Protein AF-A0A3D8QDV7-F1 (afdb_monomer)

Nearest PDB structures (foldseek):
  8xqr-assembly1_R  TM=5.739E-01  e=5.022E+00  Clostridium perfringens

Organism: NCBI:txid1849047

Mean predicted aligned error: 10.0 Å

Solvent-accessible surface area (backbone atoms only — not comparable to full-atom values): 6060 Å² total; per-residue (Å²): 116,74,72,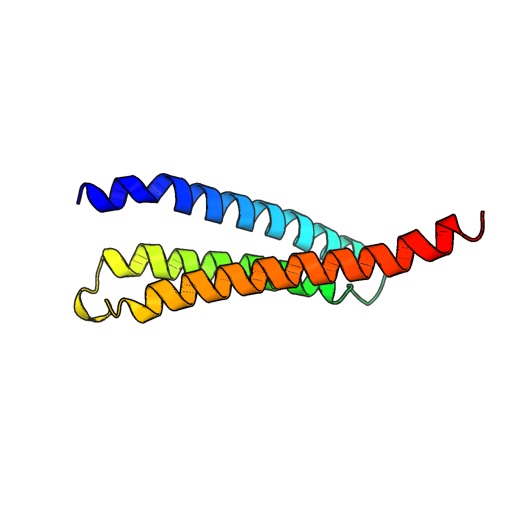64,61,74,53,42,62,61,54,52,50,54,49,51,54,29,51,51,48,29,54,52,34,50,48,52,44,52,53,31,59,74,80,34,98,64,64,60,69,41,50,57,44,40,33,50,45,22,52,49,47,53,53,44,48,52,50,64,61,50,45,85,72,77,38,86,84,71,65,49,70,62,58,61,50,46,46,53,51,50,48,53,51,43,53,54,52,30,54,50,41,41,52,52,53,49,48,66,62,52,57,62,60,68,75,76,110

Sequence (109 aa):
MALALGFAPIRIVQGLFAVIVLGLTAYDVSSWSYYSTWSPSSINYLLFVSIWTLLALAYLVITPGRYEVAAHKYGILAAEALTALFWFAGWIAVAALLGVYIFPSLVLS

Foldseek 3Di:
DVVVVVCVVVLVVLLVVLVVLLVVLVVQVVVCVVVHVDDDPLSVLSNVLSVLSVVLSVCVVVPVPPPPPPPPVVVNVVSVVVSVVSVVVSVVSVVVVCCVVPVVVVVVD

InterPro domains:
  IPR008253 Marvel domain [PF01284] (9-100)

pLDDT: mean 74.89, std 13.82, range [39.75, 92.31]

Secondary structure (DSSP, 8-state):
-HHHHHTHHHHHHHHHHHHHHHHHHHHHHHHHHHH-S---HHHHHHHHHHHHHHHHHHHHHHHHHH-GGG--HHHHHHHHHHHHHHHHHHHHHHHHHHHHHHHHHHH--

Radius of gyration: 17.92 Å; Cα contacts (8 Å, |Δi|>4): 53; chains: 1; bounding box: 42×24×62 Å

Structure (mmCIF, N/CA/C/O backbone):
data_AF-A0A3D8QDV7-F1
#
_entry.id   AF-A0A3D8QDV7-F1
#
loop_
_atom_site.group_PDB
_atom_site.id
_atom_site.type_symbol
_atom_site.label_atom_id
_atom_site.label_alt_id
_atom_site.label_comp_id
_atom_site.label_asym_id
_atom_site.label_entity_id
_atom_site.label_seq_id
_atom_site.pdbx_PDB_ins_code
_atom_site.Cartn_x
_atom_site.Cartn_y
_atom_site.Cartn_z
_atom_site.occupancy
_atom_site.B_iso_or_equiv
_atom_site.auth_seq_id
_atom_site.auth_comp_id
_atom_site.auth_asym_id
_atom_site.auth_atom_id
_atom_site.pdbx_PDB_model_num
ATOM 1 N N . MET A 1 1 ? -20.800 -1.276 18.459 1.00 50.84 1 MET A N 1
ATOM 2 C CA . MET A 1 1 ? -20.717 -2.500 17.625 1.00 50.84 1 MET A CA 1
ATOM 3 C C . MET A 1 1 ? -21.261 -2.295 16.204 1.00 50.84 1 MET A C 1
ATOM 5 O O . MET A 1 1 ? -20.521 -2.545 15.267 1.00 50.84 1 MET A O 1
ATOM 9 N N . ALA A 1 2 ? -22.489 -1.788 16.011 1.00 39.75 2 ALA A N 1
ATOM 10 C CA . ALA A 1 2 ? -23.112 -1.638 14.679 1.00 39.75 2 ALA A CA 1
ATOM 11 C C . ALA A 1 2 ? -22.366 -0.702 13.697 1.00 39.75 2 ALA A C 1
ATOM 13 O O . ALA A 1 2 ? -22.336 -0.965 12.500 1.00 39.75 2 ALA A O 1
ATOM 14 N N . LEU A 1 3 ? -21.692 0.341 14.197 1.00 49.34 3 LEU A N 1
ATOM 15 C CA . LEU A 1 3 ? -20.909 1.258 13.358 1.00 49.34 3 LEU A CA 1
ATOM 16 C C . LEU A 1 3 ? -19.643 0.600 12.765 1.00 49.34 3 LEU A C 1
ATOM 18 O O . LEU A 1 3 ? -19.198 0.988 11.694 1.00 49.34 3 LEU A O 1
ATOM 22 N N . ALA A 1 4 ? -19.084 -0.427 13.419 1.00 50.75 4 ALA A N 1
ATOM 23 C CA . ALA A 1 4 ? -17.892 -1.132 12.934 1.00 50.75 4 ALA A CA 1
ATOM 24 C C . ALA A 1 4 ? -18.182 -1.999 11.693 1.00 50.75 4 ALA A C 1
ATOM 26 O O . ALA A 1 4 ? -17.291 -2.229 10.880 1.00 50.75 4 ALA A O 1
ATOM 27 N N . LEU A 1 5 ? -19.438 -2.432 11.520 1.00 50.44 5 LEU A N 1
ATOM 28 C CA . LEU A 1 5 ? -19.885 -3.205 10.359 1.00 50.44 5 LEU A CA 1
ATOM 29 C C . LEU A 1 5 ? -20.191 -2.320 9.141 1.00 50.44 5 LEU A C 1
ATOM 31 O O . LEU A 1 5 ? -20.048 -2.784 8.016 1.00 50.44 5 LEU A O 1
ATOM 35 N N . GLY A 1 6 ? -20.531 -1.040 9.340 1.00 56.41 6 GLY A N 1
ATOM 36 C CA . GLY A 1 6 ? -20.783 -0.095 8.242 1.00 56.41 6 GLY A CA 1
ATOM 37 C C . GLY A 1 6 ? -19.544 0.216 7.389 1.00 56.41 6 GLY A C 1
ATOM 38 O O . GLY A 1 6 ? -19.669 0.460 6.194 1.00 56.41 6 GLY A O 1
ATOM 39 N N . PHE A 1 7 ? -18.343 0.140 7.977 1.00 60.31 7 PHE A N 1
ATOM 40 C CA . PHE A 1 7 ? -17.060 0.385 7.292 1.00 60.31 7 PHE A CA 1
ATOM 41 C C . PHE A 1 7 ? -16.270 -0.897 6.982 1.00 60.31 7 PHE A C 1
ATOM 43 O O . PHE A 1 7 ? -15.169 -0.836 6.437 1.00 60.31 7 PHE A O 1
ATOM 50 N N . ALA A 1 8 ? -16.801 -2.073 7.324 1.00 67.56 8 ALA A N 1
ATOM 51 C CA . ALA A 1 8 ? -16.171 -3.345 6.982 1.00 67.56 8 ALA A CA 1
ATOM 52 C C . ALA A 1 8 ? -16.071 -3.584 5.457 1.00 67.56 8 ALA A C 1
ATOM 54 O O . ALA A 1 8 ? -15.006 -4.016 5.013 1.00 67.56 8 ALA A O 1
ATOM 55 N N . PRO A 1 9 ? -17.090 -3.254 4.629 1.00 73.69 9 PRO A N 1
ATOM 56 C CA . PRO A 1 9 ? -17.028 -3.512 3.190 1.00 73.69 9 PRO A CA 1
ATOM 57 C C . PRO A 1 9 ? -15.892 -2.747 2.513 1.00 73.69 9 PRO A C 1
ATOM 59 O O . PRO A 1 9 ? -15.136 -3.322 1.736 1.00 73.69 9 PRO A O 1
ATOM 62 N N . ILE A 1 10 ? -15.722 -1.465 2.852 1.00 81.44 10 ILE A N 1
ATOM 63 C CA . ILE A 1 10 ? -14.694 -0.623 2.232 1.00 81.44 10 ILE A CA 1
ATOM 64 C C . ILE A 1 10 ? -13.278 -1.104 2.572 1.00 81.44 10 ILE A C 1
ATOM 66 O O . ILE A 1 10 ? -12.411 -1.112 1.705 1.00 81.44 10 ILE A O 1
ATOM 70 N N . ARG A 1 11 ? -13.055 -1.607 3.793 1.00 78.94 11 ARG A N 1
ATOM 71 C CA . ARG A 1 11 ? -11.760 -2.170 4.205 1.00 78.94 11 ARG A CA 1
ATOM 72 C C . ARG A 1 11 ? -11.450 -3.497 3.521 1.00 78.94 11 ARG A C 1
ATOM 74 O O . ARG A 1 11 ? -10.302 -3.738 3.160 1.00 78.94 11 ARG A O 1
ATOM 81 N N . ILE A 1 12 ? -12.471 -4.331 3.306 1.00 81.44 12 ILE A N 1
ATOM 82 C CA . ILE A 1 12 ? -12.343 -5.567 2.520 1.00 81.44 12 ILE A CA 1
ATOM 83 C C . ILE A 1 12 ? -11.958 -5.226 1.080 1.00 81.44 12 ILE A C 1
ATOM 85 O O . ILE A 1 12 ? -11.024 -5.815 0.546 1.00 81.44 12 ILE A O 1
ATOM 89 N N . VAL A 1 13 ? -12.632 -4.247 0.472 1.00 86.12 13 VAL A N 1
ATOM 90 C CA . VAL A 1 13 ? -12.340 -3.793 -0.894 1.00 86.12 13 VAL A CA 1
ATOM 91 C C . VAL A 1 13 ? -10.923 -3.222 -0.995 1.00 86.12 13 VAL A C 1
ATOM 93 O O . VAL A 1 13 ? -10.181 -3.596 -1.899 1.00 86.12 13 VAL A O 1
ATOM 96 N N . GLN A 1 14 ? -10.510 -2.383 -0.044 1.00 85.31 14 GLN A N 1
ATOM 97 C CA . GLN A 1 14 ? -9.150 -1.843 0.021 1.00 85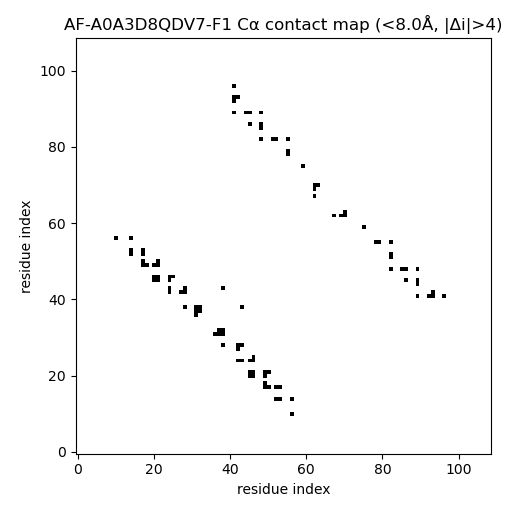.31 14 GLN A CA 1
ATOM 98 C C . GLN A 1 14 ? -8.094 -2.954 0.111 1.00 85.31 14 GLN A C 1
ATOM 100 O O . GLN A 1 14 ? -7.096 -2.910 -0.605 1.00 85.31 14 GLN A O 1
ATOM 105 N N . GLY A 1 15 ? -8.326 -3.970 0.946 1.00 84.25 15 GLY A N 1
ATOM 106 C CA . GLY A 1 15 ? -7.429 -5.121 1.063 1.00 84.25 15 GLY A CA 1
ATOM 107 C C . GLY A 1 15 ? -7.393 -5.970 -0.202 1.00 84.25 15 GLY A C 1
ATOM 108 O O . GLY A 1 15 ? -6.317 -6.349 -0.653 1.00 84.25 15 GLY A O 1
ATOM 109 N N . LEU A 1 16 ? -8.551 -6.218 -0.814 1.00 88.44 16 LEU A N 1
ATOM 110 C CA . LEU A 1 16 ? -8.658 -6.974 -2.058 1.00 88.44 16 LEU A CA 1
ATOM 111 C C . LEU A 1 16 ? -7.864 -6.307 -3.187 1.00 88.44 16 LEU A C 1
ATOM 113 O O . LEU A 1 16 ? -7.051 -6.965 -3.832 1.00 88.44 16 LEU A O 1
ATOM 117 N N . PHE A 1 17 ? -8.052 -5.001 -3.394 1.00 86.69 17 PHE A N 1
ATOM 118 C CA . PHE A 1 17 ? -7.304 -4.259 -4.410 1.00 86.69 17 PHE A CA 1
ATOM 119 C C . PHE A 1 17 ? -5.800 -4.231 -4.118 1.00 86.69 17 PHE A C 1
ATOM 121 O O . PHE A 1 17 ? -5.010 -4.424 -5.041 1.00 86.69 17 PHE A O 1
ATOM 128 N N . ALA A 1 18 ? -5.392 -4.071 -2.855 1.00 87.69 18 ALA A N 1
ATOM 129 C CA . ALA A 1 18 ? -3.981 -4.138 -2.475 1.00 87.69 18 ALA A CA 1
ATOM 130 C C . ALA A 1 18 ? -3.353 -5.505 -2.800 1.00 87.69 18 ALA A C 1
ATOM 132 O O . ALA A 1 18 ? -2.256 -5.556 -3.348 1.00 87.69 18 ALA A O 1
ATOM 133 N N . VAL A 1 19 ? -4.053 -6.613 -2.528 1.00 89.88 19 VAL A N 1
ATOM 134 C CA . VAL A 1 19 ? -3.574 -7.970 -2.852 1.00 89.88 19 VAL A CA 1
ATOM 135 C C . VAL A 1 19 ? -3.469 -8.186 -4.361 1.00 89.88 19 VAL A C 1
ATOM 137 O O . VAL A 1 19 ? -2.495 -8.779 -4.820 1.00 89.88 19 VAL A O 1
ATOM 140 N N . ILE A 1 20 ? -4.435 -7.688 -5.138 1.00 90.44 20 ILE A N 1
ATOM 141 C CA . ILE A 1 20 ? -4.392 -7.770 -6.604 1.00 90.44 20 ILE A CA 1
ATOM 142 C C . ILE A 1 20 ? -3.140 -7.062 -7.132 1.00 90.44 20 ILE A C 1
ATOM 144 O O . ILE A 1 20 ? -2.365 -7.663 -7.875 1.00 90.44 20 ILE A O 1
ATOM 148 N N . VAL A 1 21 ? -2.898 -5.816 -6.714 1.00 88.06 21 VAL A N 1
ATOM 149 C CA . VAL A 1 21 ? -1.720 -5.052 -7.155 1.00 88.06 21 VAL A CA 1
ATOM 150 C C . VAL A 1 21 ? -0.424 -5.688 -6.651 1.00 88.06 21 VAL A C 1
ATOM 152 O O . VAL A 1 21 ? 0.544 -5.747 -7.406 1.00 88.06 21 VAL A O 1
ATOM 155 N N . LEU A 1 22 ? -0.399 -6.237 -5.432 1.00 89.25 22 LEU A N 1
ATOM 156 C CA . LEU A 1 22 ? 0.746 -6.994 -4.921 1.00 89.25 22 LEU A CA 1
ATOM 157 C C . LEU A 1 22 ? 1.067 -8.191 -5.819 1.00 89.25 22 LEU A C 1
ATOM 159 O O . LEU A 1 22 ? 2.223 -8.385 -6.173 1.00 89.25 22 LEU A O 1
ATOM 163 N N . GLY A 1 23 ? 0.058 -8.974 -6.210 1.00 86.81 23 GLY A N 1
ATOM 164 C CA . GLY A 1 23 ? 0.236 -10.133 -7.085 1.00 86.81 23 GLY A CA 1
ATOM 165 C C . GLY A 1 23 ? 0.753 -9.752 -8.473 1.00 86.81 23 GLY A C 1
ATOM 166 O O . GLY A 1 23 ? 1.709 -10.356 -8.956 1.00 86.81 23 GLY A O 1
ATOM 167 N N . LEU A 1 24 ? 0.169 -8.717 -9.085 1.00 85.81 24 LEU A N 1
ATOM 168 C CA . LEU A 1 24 ? 0.610 -8.195 -10.384 1.00 85.81 24 LEU A CA 1
ATOM 169 C C . LEU A 1 24 ? 2.045 -7.657 -10.327 1.00 85.81 24 LEU A C 1
ATOM 171 O O . LEU A 1 24 ? 2.891 -8.070 -11.112 1.00 85.81 24 LEU A O 1
ATOM 175 N N . THR A 1 25 ? 2.347 -6.794 -9.358 1.00 83.50 25 THR A N 1
ATOM 176 C CA . THR A 1 25 ? 3.681 -6.186 -9.228 1.00 83.50 25 THR A CA 1
ATOM 177 C C . THR A 1 25 ? 4.747 -7.204 -8.833 1.00 83.50 25 THR A C 1
ATOM 179 O O . THR A 1 25 ? 5.870 -7.122 -9.322 1.00 83.50 25 THR A O 1
ATOM 182 N N . ALA A 1 26 ? 4.417 -8.203 -8.008 1.00 82.25 26 ALA A N 1
ATOM 183 C CA . ALA A 1 26 ? 5.322 -9.306 -7.694 1.00 82.25 26 ALA A CA 1
ATOM 184 C C . ALA A 1 26 ? 5.625 -10.158 -8.934 1.00 82.25 26 ALA A C 1
ATOM 186 O O . ALA A 1 26 ? 6.778 -10.539 -9.146 1.00 82.25 26 ALA A O 1
ATOM 187 N N . TYR A 1 27 ? 4.618 -10.418 -9.774 1.00 83.12 27 TYR A N 1
ATOM 188 C CA . TYR A 1 27 ? 4.826 -11.091 -11.051 1.00 83.12 27 TYR A CA 1
ATOM 189 C C . TYR A 1 27 ? 5.739 -10.268 -11.970 1.00 83.12 27 TYR A C 1
ATOM 191 O O . TYR A 1 27 ? 6.732 -10.806 -12.457 1.00 83.12 27 TYR A 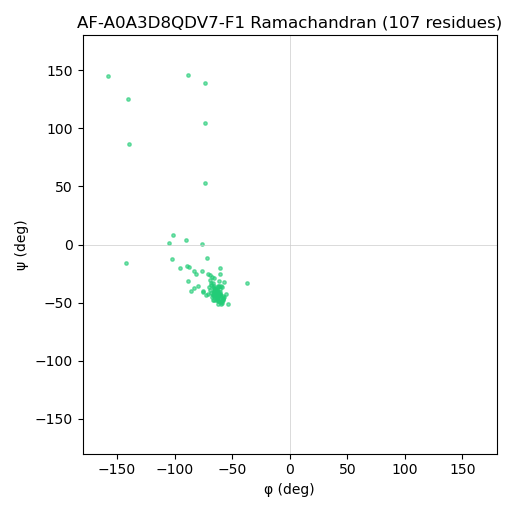O 1
ATOM 199 N N . ASP A 1 28 ? 5.485 -8.969 -12.132 1.00 76.50 28 ASP A N 1
ATOM 200 C CA . ASP A 1 28 ? 6.305 -8.088 -12.974 1.00 76.50 28 ASP A CA 1
ATOM 201 C C . ASP A 1 28 ? 7.764 -8.021 -12.498 1.00 76.50 28 ASP A C 1
ATOM 203 O O . ASP A 1 28 ? 8.690 -8.133 -13.305 1.00 76.50 28 ASP A O 1
ATOM 207 N N . VAL A 1 29 ? 7.988 -7.917 -11.183 1.00 75.06 29 VAL A N 1
ATOM 208 C CA . VAL A 1 29 ? 9.331 -7.956 -10.582 1.00 75.06 29 VAL A CA 1
ATOM 209 C C . VAL A 1 29 ? 10.007 -9.303 -10.834 1.00 75.06 29 VAL A C 1
ATOM 211 O O . VAL A 1 29 ? 11.183 -9.329 -11.197 1.00 75.06 29 VAL A O 1
ATOM 214 N N . SER A 1 30 ? 9.281 -10.416 -10.685 1.00 75.44 30 SER A N 1
ATOM 215 C CA . SER A 1 30 ? 9.821 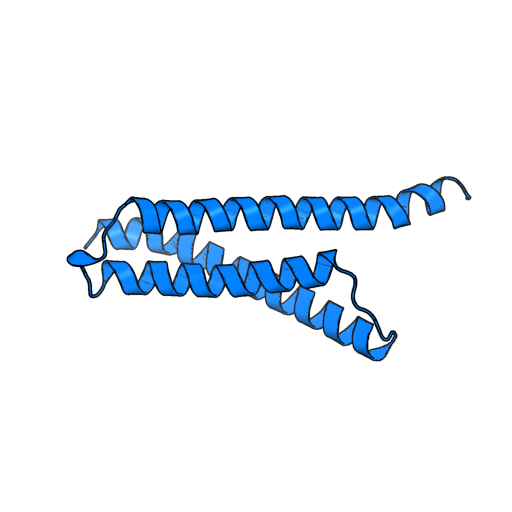-11.761 -10.927 1.00 75.44 30 SER A CA 1
ATOM 216 C C . SER A 1 30 ? 10.178 -11.993 -12.398 1.00 75.44 30 SER A C 1
ATOM 218 O O . SER A 1 30 ? 11.232 -12.549 -12.699 1.00 75.44 30 SER A O 1
ATOM 220 N N . SER A 1 31 ? 9.342 -11.496 -13.312 1.00 71.06 31 SER A N 1
ATOM 221 C CA . SER A 1 31 ? 9.554 -11.576 -14.754 1.00 71.06 31 SER A CA 1
ATOM 222 C C . SER A 1 31 ? 10.767 -10.747 -15.162 1.00 71.06 31 SER A C 1
ATOM 224 O O . SER A 1 31 ? 11.671 -11.252 -15.826 1.00 71.06 31 SER A O 1
ATOM 226 N N . TRP A 1 32 ? 10.871 -9.501 -14.689 1.00 65.94 32 TRP A N 1
ATOM 227 C CA . TRP A 1 32 ? 12.055 -8.691 -14.967 1.00 65.94 32 TRP A CA 1
ATOM 228 C C . TRP A 1 32 ? 13.312 -9.279 -14.354 1.00 65.94 32 TRP A C 1
ATOM 230 O O . TRP A 1 32 ? 14.303 -9.316 -15.061 1.00 65.94 32 TRP A O 1
ATOM 240 N N . SER A 1 33 ? 13.277 -9.825 -13.135 1.00 64.19 33 SER A N 1
ATOM 241 C CA . SER A 1 33 ? 14.441 -10.496 -12.537 1.00 64.19 33 SER A CA 1
ATOM 242 C C . SER A 1 33 ? 14.929 -11.708 -13.339 1.00 64.19 33 SER A C 1
ATOM 244 O O . SER A 1 33 ? 16.094 -12.082 -13.213 1.00 64.19 33 SER A O 1
ATOM 246 N N . TYR A 1 34 ? 14.056 -12.346 -14.122 1.00 60.03 34 TYR A N 1
ATOM 247 C CA . TYR A 1 34 ? 14.418 -13.478 -14.973 1.00 60.03 34 TYR A CA 1
ATOM 248 C C . TYR A 1 34 ? 15.089 -13.033 -16.283 1.00 60.03 34 TYR A C 1
ATOM 250 O O . TYR A 1 34 ? 16.009 -13.697 -16.756 1.00 60.03 34 TYR A O 1
ATOM 258 N N . TYR A 1 35 ? 14.668 -11.897 -16.852 1.00 58.88 35 TYR A N 1
ATOM 259 C CA . TYR A 1 35 ? 15.174 -11.386 -18.136 1.00 58.88 35 TYR A CA 1
ATOM 260 C C . TYR A 1 35 ? 16.195 -10.237 -18.009 1.00 58.88 35 TYR A C 1
ATOM 262 O O . TYR A 1 35 ? 16.837 -9.883 -18.997 1.00 58.88 35 TYR A O 1
ATOM 270 N N . SER A 1 36 ? 16.350 -9.634 -16.828 1.00 56.75 36 SER A N 1
ATOM 271 C CA . SER A 1 36 ? 17.158 -8.436 -16.582 1.00 56.75 36 SER A CA 1
ATOM 272 C C . SER A 1 36 ? 17.559 -8.317 -15.100 1.00 56.75 36 SER A C 1
ATOM 274 O O . SER A 1 36 ? 16.797 -8.643 -14.197 1.00 56.75 36 SER A O 1
ATOM 276 N N . THR A 1 37 ? 18.750 -7.802 -14.795 1.00 59.56 37 THR A N 1
ATOM 277 C CA . THR A 1 37 ? 19.241 -7.693 -13.400 1.00 59.56 37 THR A CA 1
ATOM 278 C C . THR A 1 37 ? 18.588 -6.547 -12.609 1.00 59.56 37 THR A C 1
ATOM 280 O O . THR A 1 37 ? 18.935 -6.312 -11.452 1.00 59.56 37 THR A O 1
ATOM 283 N N . TRP A 1 38 ? 17.674 -5.785 -13.219 1.00 58.72 38 TRP A N 1
ATOM 284 C CA . TRP A 1 38 ? 17.127 -4.570 -12.621 1.00 58.72 38 TRP A CA 1
ATOM 285 C C . TRP A 1 38 ? 15.631 -4.424 -12.889 1.00 58.72 38 TRP A C 1
ATOM 287 O O . TRP A 1 38 ? 15.222 -4.444 -14.043 1.00 58.72 38 TRP A O 1
ATOM 297 N N . SER A 1 39 ? 14.837 -4.265 -11.824 1.00 65.50 39 SER A N 1
ATOM 298 C CA . SER A 1 39 ? 13.398 -3.943 -11.840 1.00 65.50 39 SER A CA 1
ATOM 299 C C . SER A 1 39 ? 13.202 -2.415 -11.853 1.00 65.50 39 SER A C 1
ATOM 301 O O . SER A 1 39 ? 13.987 -1.710 -11.208 1.00 65.50 39 SER A O 1
ATOM 303 N N . PRO A 1 40 ? 12.172 -1.852 -12.514 1.00 73.94 40 PRO A N 1
ATOM 304 C CA . PRO A 1 40 ? 12.010 -0.408 -12.586 1.00 73.94 40 PRO A CA 1
ATOM 305 C C . PRO A 1 40 ? 11.538 0.102 -11.222 1.00 73.94 40 PRO A C 1
ATOM 307 O O . PRO A 1 40 ? 10.671 -0.492 -10.570 1.00 73.94 40 PRO A O 1
ATOM 310 N N . SER A 1 41 ? 12.087 1.234 -10.791 1.00 81.19 41 SER A N 1
ATOM 311 C CA . SER A 1 41 ? 11.801 1.817 -9.476 1.00 81.19 41 SER A CA 1
ATOM 312 C C . SER A 1 41 ? 10.307 2.084 -9.247 1.00 81.19 41 SER A C 1
ATOM 314 O O . SER A 1 41 ? 9.836 1.904 -8.126 1.00 81.19 41 SER A O 1
ATOM 316 N N . SER A 1 42 ? 9.541 2.415 -10.294 1.00 83.38 42 SER A N 1
ATOM 317 C CA . SER A 1 42 ? 8.087 2.622 -10.207 1.00 83.38 42 SER A CA 1
ATOM 318 C C . SER A 1 42 ? 7.307 1.352 -9.833 1.00 83.38 42 SER A C 1
ATOM 320 O O . SER A 1 42 ? 6.369 1.430 -9.042 1.00 83.38 42 SER A O 1
ATOM 322 N N . ILE A 1 43 ? 7.695 0.176 -10.345 1.00 81.50 43 ILE A N 1
ATOM 323 C CA . ILE A 1 43 ? 7.018 -1.096 -10.018 1.00 81.50 43 ILE A CA 1
ATOM 324 C C . ILE A 1 43 ? 7.406 -1.551 -8.607 1.00 81.50 43 ILE A C 1
ATOM 326 O O . ILE A 1 43 ? 6.539 -1.940 -7.825 1.00 81.50 43 ILE A O 1
ATOM 330 N N . ASN A 1 44 ? 8.683 -1.410 -8.237 1.00 84.38 44 ASN A N 1
ATOM 331 C CA . ASN A 1 44 ? 9.142 -1.675 -6.869 1.00 84.38 44 ASN A CA 1
ATOM 332 C C . ASN A 1 44 ? 8.421 -0.787 -5.842 1.00 84.38 44 ASN A C 1
ATOM 334 O O . ASN A 1 44 ? 8.091 -1.240 -4.746 1.00 84.38 44 ASN A O 1
ATOM 338 N N . TYR A 1 45 ? 8.142 0.467 -6.205 1.00 86.75 45 TYR A N 1
ATOM 339 C CA . TYR A 1 45 ? 7.359 1.371 -5.375 1.00 86.75 45 TYR A CA 1
ATOM 340 C C . TYR A 1 45 ? 5.921 0.866 -5.188 1.00 86.75 45 TYR A C 1
ATOM 342 O O . TYR A 1 45 ? 5.471 0.771 -4.051 1.00 86.75 45 TYR A O 1
ATOM 350 N N . LEU A 1 46 ? 5.215 0.459 -6.251 1.00 87.25 46 LEU A N 1
ATOM 351 C CA . LEU A 1 46 ? 3.864 -0.115 -6.121 1.00 87.25 46 LEU A CA 1
ATOM 352 C C . LEU A 1 46 ? 3.826 -1.388 -5.258 1.00 87.25 46 LEU A C 1
ATOM 354 O O . LEU A 1 46 ? 2.867 -1.594 -4.506 1.00 87.25 46 LEU A O 1
ATOM 358 N N . LEU A 1 47 ? 4.869 -2.219 -5.324 1.00 86.50 47 LEU A N 1
ATOM 359 C CA . LEU A 1 47 ? 5.011 -3.394 -4.464 1.00 86.50 47 LEU A CA 1
ATOM 360 C C . LEU A 1 47 ? 5.113 -2.974 -2.989 1.00 86.50 47 LEU A C 1
ATOM 362 O O . LEU A 1 47 ? 4.384 -3.495 -2.143 1.00 86.50 47 LEU A O 1
ATOM 366 N N . PHE A 1 48 ? 5.938 -1.966 -2.684 1.00 89.06 48 PHE A N 1
ATOM 367 C CA . PHE A 1 48 ? 6.011 -1.367 -1.349 1.00 89.06 48 PHE A CA 1
ATOM 368 C C . PHE A 1 48 ? 4.654 -0.810 -0.886 1.00 89.06 48 PHE A C 1
ATOM 370 O O . PHE A 1 48 ? 4.229 -1.107 0.230 1.00 89.06 48 PHE A O 1
ATOM 377 N N . VAL A 1 49 ? 3.945 -0.054 -1.733 1.00 90.94 49 VAL A N 1
ATOM 378 C CA . VAL A 1 49 ? 2.624 0.516 -1.400 1.00 90.94 49 VAL A CA 1
ATOM 379 C C . VAL A 1 49 ? 1.601 -0.582 -1.085 1.00 90.94 49 VAL A C 1
ATOM 381 O O . VAL A 1 49 ? 0.805 -0.454 -0.148 1.00 90.94 49 VAL A O 1
ATOM 384 N N . SER A 1 50 ? 1.649 -1.695 -1.816 1.00 87.19 50 SER A N 1
ATOM 385 C CA . SER A 1 50 ? 0.757 -2.837 -1.598 1.00 87.19 50 SER A CA 1
ATOM 386 C C . SER A 1 50 ? 1.055 -3.562 -0.278 1.00 87.19 50 SER A C 1
ATOM 388 O O . SER A 1 50 ? 0.141 -3.929 0.456 1.00 87.19 50 SER A O 1
ATOM 390 N N . ILE A 1 51 ? 2.328 -3.709 0.099 1.00 88.38 51 ILE A N 1
ATOM 391 C CA . ILE A 1 51 ? 2.706 -4.258 1.414 1.00 88.38 51 ILE A CA 1
ATOM 392 C C . ILE A 1 51 ? 2.303 -3.298 2.539 1.00 88.38 51 ILE A C 1
ATOM 394 O O . ILE A 1 51 ? 1.718 -3.717 3.540 1.00 88.38 51 ILE A O 1
ATOM 398 N N . TRP A 1 52 ? 2.575 -2.001 2.372 1.00 89.31 52 TRP A N 1
ATOM 399 C CA . TRP A 1 52 ? 2.201 -0.967 3.336 1.00 89.31 52 TRP A CA 1
ATOM 400 C C . TRP A 1 52 ? 0.698 -0.979 3.625 1.00 89.31 52 TRP A C 1
ATOM 402 O O . TRP A 1 52 ? 0.287 -0.898 4.780 1.00 89.31 52 TRP A O 1
ATOM 412 N N . THR A 1 53 ? -0.134 -1.125 2.597 1.00 87.44 53 THR A N 1
ATOM 413 C CA . THR A 1 53 ? -1.592 -1.148 2.764 1.00 87.44 53 THR A CA 1
ATOM 414 C C . THR A 1 53 ? -2.102 -2.358 3.529 1.00 87.44 53 THR A C 1
ATOM 416 O O . THR A 1 53 ? -3.043 -2.215 4.311 1.00 87.44 53 THR A O 1
ATOM 419 N N . LEU A 1 54 ? -1.457 -3.518 3.401 1.00 85.69 54 LEU A N 1
ATOM 420 C CA . LEU A 1 54 ? -1.756 -4.678 4.243 1.00 85.69 54 LEU A CA 1
ATOM 421 C C . LEU A 1 54 ? -1.388 -4.426 5.711 1.00 85.69 54 LEU A C 1
ATOM 423 O O . LEU A 1 54 ? -2.166 -4.767 6.603 1.00 85.69 54 LEU A O 1
ATOM 427 N N . LEU A 1 55 ? -0.251 -3.773 5.973 1.00 85.69 55 LEU A N 1
ATOM 428 C CA . LEU A 1 55 ? 0.152 -3.377 7.328 1.00 85.69 55 LEU A CA 1
ATOM 429 C C . LEU A 1 55 ? -0.805 -2.335 7.928 1.00 85.69 55 LEU A C 1
ATOM 431 O O . LEU A 1 55 ? -1.221 -2.470 9.080 1.00 85.69 55 LEU A O 1
ATOM 435 N N . ALA A 1 56 ? -1.204 -1.331 7.144 1.00 85.81 56 ALA A N 1
ATOM 436 C CA . ALA A 1 56 ? -2.178 -0.324 7.550 1.00 85.81 56 ALA A CA 1
ATOM 437 C C . ALA A 1 56 ? -3.540 -0.962 7.865 1.00 85.81 56 ALA A C 1
ATOM 439 O O . ALA A 1 56 ? -4.139 -0.656 8.893 1.00 85.81 56 ALA A O 1
ATOM 440 N N . LEU A 1 57 ? -4.007 -1.911 7.047 1.00 83.44 57 LEU A N 1
ATOM 441 C CA . LEU A 1 57 ? -5.239 -2.658 7.315 1.00 83.44 57 LEU A CA 1
ATOM 442 C C . LEU A 1 57 ? -5.140 -3.516 8.576 1.00 83.44 57 LEU A C 1
ATOM 444 O O . LEU A 1 57 ? -6.072 -3.510 9.380 1.00 83.44 57 LEU A O 1
ATOM 448 N N . ALA A 1 58 ? -4.018 -4.207 8.792 1.00 81.75 58 ALA A N 1
ATOM 449 C CA . ALA A 1 58 ? -3.789 -4.968 10.016 1.00 81.75 58 ALA A CA 1
ATOM 450 C C . ALA A 1 58 ? -3.874 -4.058 11.254 1.00 81.75 58 ALA A C 1
ATOM 452 O O . ALA A 1 58 ? -4.595 -4.373 12.203 1.00 81.75 58 ALA A O 1
ATOM 453 N N . TYR A 1 59 ? -3.234 -2.884 11.212 1.00 75.38 59 TYR A N 1
ATOM 454 C CA . TYR A 1 59 ? -3.351 -1.870 12.262 1.00 75.38 59 TYR A CA 1
ATOM 455 C C . TYR A 1 59 ? -4.810 -1.431 12.465 1.00 75.38 59 TYR A C 1
ATOM 457 O O . TYR A 1 59 ? -5.316 -1.431 13.589 1.00 75.38 59 TYR A O 1
ATOM 465 N N . LEU A 1 60 ? -5.527 -1.125 11.385 1.00 73.38 60 LEU A N 1
ATOM 466 C CA . LEU A 1 60 ? -6.904 -0.636 11.421 1.00 73.38 60 LEU A CA 1
ATOM 467 C C . LEU A 1 60 ? -7.924 -1.676 11.916 1.00 73.38 60 LEU A C 1
ATOM 469 O O . LEU A 1 60 ? -8.947 -1.276 12.473 1.00 73.38 60 LEU A O 1
ATOM 473 N N . VAL A 1 61 ? -7.679 -2.976 11.727 1.00 72.38 61 VAL A N 1
ATOM 474 C CA . VAL A 1 61 ? -8.535 -4.078 12.214 1.00 72.38 61 VAL A CA 1
ATOM 475 C C . VAL A 1 61 ? -8.233 -4.430 13.674 1.00 72.38 61 VAL A C 1
ATOM 477 O O . VAL A 1 61 ? -9.159 -4.690 14.440 1.00 72.38 61 VAL A O 1
ATOM 480 N N . ILE A 1 62 ? -6.962 -4.391 14.091 1.00 67.38 62 ILE A N 1
ATOM 481 C CA . ILE A 1 62 ? -6.543 -4.723 15.465 1.00 67.38 62 ILE A CA 1
ATOM 482 C C . ILE A 1 62 ? -6.887 -3.595 16.452 1.00 67.38 62 ILE A C 1
ATOM 484 O O . ILE A 1 62 ? -7.341 -3.868 17.565 1.00 67.38 62 ILE A O 1
ATOM 488 N N . THR A 1 63 ? -6.716 -2.330 16.047 1.00 64.75 63 THR A N 1
ATOM 489 C CA . THR A 1 63 ? -6.940 -1.144 16.899 1.00 64.75 63 THR A CA 1
ATOM 490 C C . T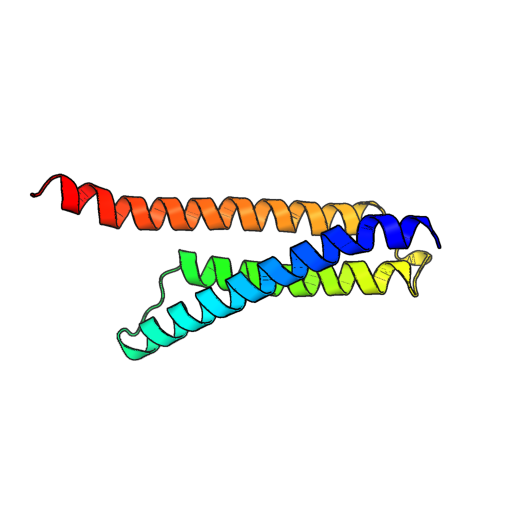HR A 1 63 ? -8.330 -1.101 17.561 1.00 64.75 63 THR A C 1
ATOM 492 O O . THR A 1 63 ? -8.389 -0.976 18.784 1.00 64.75 63 THR A O 1
ATOM 495 N N . PRO A 1 64 ? -9.457 -1.259 16.835 1.00 59.06 64 PRO A N 1
ATOM 496 C CA . PRO A 1 64 ? -10.791 -1.192 17.437 1.00 59.06 64 PRO A CA 1
ATOM 497 C C . PRO A 1 64 ? -11.149 -2.401 18.320 1.00 59.06 64 PRO A C 1
ATOM 499 O O . PRO A 1 64 ? -12.165 -2.351 19.006 1.00 59.06 64 PRO A O 1
ATOM 502 N N . GLY A 1 65 ? -10.365 -3.488 18.295 1.00 58.31 65 GLY A N 1
ATOM 503 C CA . GLY A 1 65 ? -10.697 -4.740 18.980 1.00 58.31 65 GLY A CA 1
ATOM 504 C C . GLY A 1 65 ? -10.096 -4.920 20.377 1.00 58.31 65 GLY A C 1
ATOM 505 O O . GLY A 1 65 ? -10.584 -5.765 21.123 1.00 58.31 65 GLY A O 1
ATOM 506 N N . ARG A 1 66 ? -9.026 -4.194 20.739 1.00 53.94 66 ARG A N 1
ATOM 507 C CA . ARG A 1 66 ? -8.277 -4.479 21.984 1.00 53.94 66 ARG A CA 1
ATOM 508 C C . ARG A 1 66 ? -7.753 -3.282 22.774 1.00 53.94 66 ARG A C 1
ATOM 510 O O . ARG A 1 66 ? -7.406 -3.470 23.936 1.00 53.94 66 ARG A O 1
ATOM 517 N N . TYR A 1 67 ? -7.689 -2.079 22.202 1.00 49.38 67 TYR A N 1
ATOM 518 C CA . TYR A 1 67 ? -6.991 -0.963 22.849 1.00 49.38 67 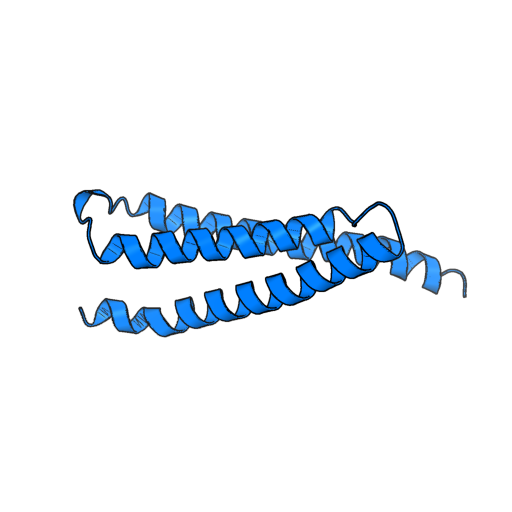TYR A CA 1
ATOM 519 C C . TYR A 1 67 ? -7.751 0.357 22.697 1.00 49.38 67 TYR A C 1
ATOM 521 O O . TYR A 1 67 ? -7.455 1.168 21.825 1.00 49.38 67 TYR A O 1
ATOM 529 N N . GLU A 1 68 ? -8.686 0.616 23.613 1.00 52.66 68 GLU A N 1
ATOM 530 C CA . GLU A 1 68 ? -9.342 1.927 23.767 1.00 52.66 68 GLU A CA 1
ATOM 531 C C . GLU A 1 68 ? -8.329 3.047 24.105 1.00 52.66 68 GLU A C 1
ATOM 533 O O . GLU A 1 68 ? -8.570 4.217 23.822 1.00 52.66 68 GLU A O 1
ATOM 538 N N . VAL A 1 69 ? -7.145 2.686 24.622 1.00 50.09 69 VAL A N 1
ATOM 539 C CA . VAL A 1 69 ? -6.053 3.607 24.997 1.00 50.09 69 VAL A CA 1
ATOM 540 C C . VAL A 1 69 ? -5.166 4.015 23.804 1.00 50.09 69 VAL A C 1
ATOM 542 O O . VAL A 1 69 ? -4.569 5.086 23.825 1.00 50.09 69 VAL A O 1
ATOM 545 N N . ALA A 1 70 ? -5.116 3.221 22.725 1.00 47.97 70 ALA A N 1
ATOM 546 C CA . ALA A 1 70 ? -4.366 3.547 21.499 1.00 47.97 70 ALA A CA 1
ATOM 547 C C . ALA A 1 70 ? -5.209 4.319 20.462 1.00 47.97 70 ALA A C 1
ATOM 549 O O . ALA A 1 70 ? -4.738 4.618 19.363 1.00 47.97 70 ALA A O 1
ATOM 550 N N . ALA A 1 71 ? -6.453 4.665 20.811 1.00 46.47 71 ALA A N 1
ATOM 551 C CA . ALA A 1 71 ? -7.401 5.409 19.990 1.00 46.47 71 ALA A CA 1
ATOM 552 C C . ALA A 1 71 ? -7.045 6.907 19.877 1.00 46.47 71 ALA A C 1
ATOM 554 O O . ALA A 1 71 ? -7.869 7.797 20.101 1.00 46.47 71 ALA A O 1
ATOM 555 N N . HIS A 1 72 ? -5.814 7.230 19.486 1.00 54.25 72 HIS A N 1
ATOM 556 C CA . HIS A 1 72 ? -5.542 8.543 18.923 1.00 54.25 72 HIS A CA 1
ATOM 557 C C . HIS A 1 72 ? -6.126 8.570 17.512 1.00 54.25 72 HIS A C 1
ATOM 559 O O . HIS A 1 72 ? -5.570 8.002 16.579 1.00 54.25 72 HIS A O 1
ATOM 565 N N . LYS A 1 73 ? -7.260 9.261 17.363 1.00 57.22 73 LYS A N 1
ATOM 566 C CA . LYS A 1 73 ? -7.927 9.636 16.094 1.00 57.22 73 LYS A CA 1
ATOM 567 C C . LYS A 1 73 ? -6.935 10.005 14.975 1.00 57.22 73 LYS A C 1
ATOM 569 O O . LYS A 1 73 ? -7.176 9.708 13.811 1.00 57.22 73 LYS A O 1
ATOM 574 N N . TYR A 1 74 ? -5.798 10.591 15.349 1.00 64.12 74 TYR A N 1
ATOM 575 C CA . TYR A 1 74 ? -4.701 10.951 14.456 1.00 64.12 74 TYR A CA 1
ATOM 576 C C . TYR A 1 74 ? -3.936 9.763 13.856 1.00 64.12 74 TYR A C 1
ATOM 578 O O . TYR A 1 74 ? -3.507 9.873 12.720 1.00 64.12 74 TYR A O 1
ATOM 586 N N . GLY A 1 75 ? -3.775 8.635 14.556 1.00 69.44 75 GLY A N 1
ATOM 587 C CA . GLY A 1 75 ? -3.050 7.464 14.043 1.00 69.44 75 GLY A CA 1
ATOM 588 C C . GLY A 1 75 ? -3.818 6.735 12.941 1.00 69.44 75 GLY A C 1
ATOM 589 O O . GLY A 1 75 ? -3.260 6.413 11.896 1.00 69.44 75 GLY A O 1
ATOM 590 N N . ILE A 1 76 ? -5.128 6.564 13.136 1.00 74.00 76 ILE A N 1
ATOM 591 C CA . ILE A 1 76 ? -6.036 6.028 12.111 1.00 74.00 76 ILE A CA 1
ATOM 592 C C . ILE A 1 76 ? -6.061 6.959 10.894 1.00 74.00 76 ILE A C 1
ATOM 594 O O . ILE A 1 76 ? -5.879 6.504 9.768 1.00 74.00 76 ILE A O 1
ATOM 598 N N . LEU A 1 77 ? -6.225 8.267 11.124 1.00 76.12 77 LEU A N 1
ATOM 599 C CA . LEU A 1 77 ? -6.238 9.260 10.052 1.00 76.12 77 LEU A CA 1
ATOM 600 C C . LEU A 1 77 ? -4.896 9.328 9.309 1.00 76.12 77 LEU A C 1
ATOM 602 O O . LEU A 1 77 ? -4.886 9.441 8.089 1.00 76.12 77 LEU A O 1
ATOM 606 N N . ALA A 1 78 ? -3.772 9.227 10.020 1.00 80.75 78 ALA A N 1
ATOM 607 C CA . ALA A 1 78 ? -2.442 9.225 9.423 1.00 80.75 78 ALA A CA 1
ATOM 608 C C . ALA A 1 78 ? -2.205 7.973 8.572 1.00 80.75 78 ALA A C 1
ATOM 610 O O . ALA A 1 78 ? -1.692 8.095 7.466 1.00 80.75 78 ALA A O 1
ATOM 611 N N . ALA A 1 79 ? -2.604 6.786 9.040 1.00 83.38 79 ALA A N 1
ATOM 612 C CA . ALA A 1 79 ? -2.465 5.548 8.273 1.00 83.38 79 ALA A CA 1
ATOM 613 C C . ALA A 1 79 ? -3.273 5.592 6.962 1.00 83.38 79 ALA A C 1
ATOM 615 O O . ALA A 1 79 ? -2.759 5.220 5.906 1.00 83.38 79 ALA A O 1
ATOM 616 N N . GLU A 1 80 ? -4.506 6.097 7.018 1.00 84.00 80 GLU A N 1
ATOM 617 C CA . GLU A 1 80 ? -5.372 6.302 5.848 1.00 84.00 80 GLU A CA 1
ATOM 618 C C . GLU A 1 80 ? -4.800 7.370 4.897 1.00 84.00 80 GLU A C 1
ATOM 620 O O . GLU A 1 80 ? -4.662 7.133 3.697 1.00 84.00 80 GLU A O 1
ATOM 625 N N . ALA A 1 81 ? -4.381 8.525 5.423 1.00 86.12 81 ALA A N 1
ATOM 626 C CA . ALA A 1 81 ? -3.818 9.611 4.621 1.00 86.12 81 ALA A CA 1
ATOM 627 C C . ALA A 1 81 ? -2.496 9.216 3.943 1.00 86.12 81 ALA A C 1
ATOM 629 O O . ALA A 1 81 ? -2.307 9.486 2.759 1.00 86.12 81 ALA A O 1
ATOM 630 N N . LEU A 1 82 ? -1.598 8.533 4.661 1.00 89.56 82 LEU A N 1
ATOM 631 C CA . LEU A 1 82 ? -0.354 8.004 4.095 1.00 89.56 82 LEU A CA 1
ATOM 632 C C . LEU A 1 82 ? -0.636 6.972 3.009 1.00 89.56 82 LEU A C 1
ATOM 634 O O . LEU A 1 82 ? -0.002 6.999 1.960 1.00 89.56 82 LEU A O 1
ATOM 638 N N . THR A 1 83 ? -1.622 6.102 3.232 1.00 90.50 83 THR A N 1
ATOM 639 C CA . THR A 1 83 ? -2.060 5.135 2.226 1.00 90.50 83 THR A CA 1
ATOM 640 C C . THR A 1 83 ? -2.525 5.840 0.952 1.00 90.50 83 THR A C 1
ATOM 642 O O . THR A 1 83 ? -2.060 5.496 -0.133 1.00 90.50 83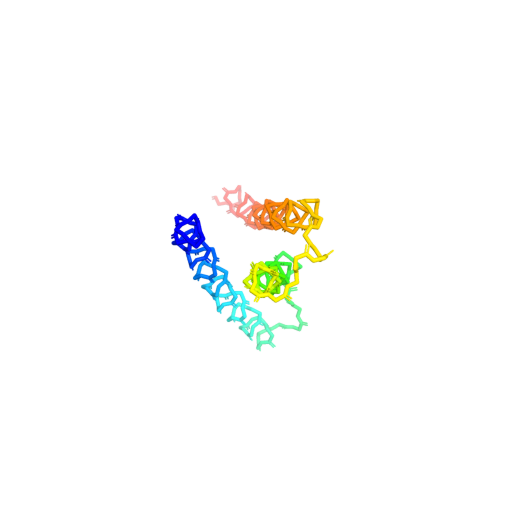 THR A O 1
ATOM 645 N N . ALA A 1 84 ? -3.374 6.864 1.064 1.00 89.94 84 ALA A N 1
ATOM 646 C CA . ALA A 1 84 ? -3.832 7.641 -0.085 1.00 89.94 84 ALA A CA 1
ATOM 647 C C . ALA A 1 84 ? -2.674 8.340 -0.820 1.00 89.94 84 ALA A C 1
ATOM 649 O O . ALA A 1 84 ? -2.604 8.284 -2.048 1.00 89.94 84 ALA A O 1
ATOM 650 N N . LEU A 1 85 ? -1.737 8.947 -0.082 1.00 92.31 85 LEU A N 1
ATOM 651 C CA . LEU A 1 85 ? -0.558 9.605 -0.653 1.00 92.31 85 LEU A CA 1
ATOM 652 C C . LE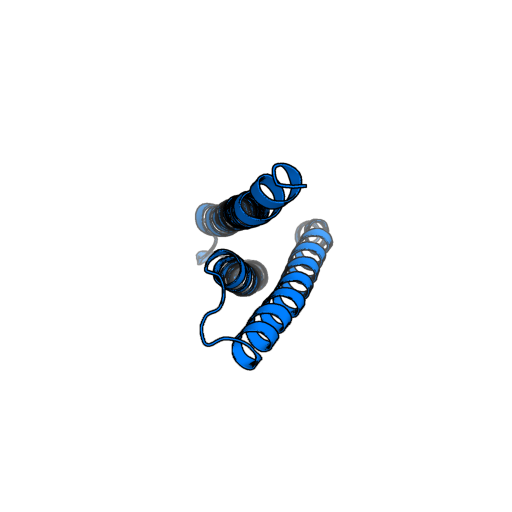U A 1 85 ? 0.353 8.623 -1.394 1.00 92.31 85 LEU A C 1
ATOM 654 O O . LEU A 1 85 ? 0.812 8.926 -2.493 1.00 92.31 85 LEU A O 1
ATOM 658 N N . PHE A 1 86 ? 0.591 7.444 -0.821 1.00 90.88 86 PHE A N 1
ATOM 659 C CA . PHE A 1 86 ? 1.410 6.411 -1.445 1.00 90.88 86 PHE A CA 1
ATOM 660 C C . PHE A 1 86 ? 0.773 5.863 -2.718 1.00 90.88 86 PHE A C 1
ATOM 662 O O . PHE A 1 86 ? 1.446 5.759 -3.740 1.00 90.88 86 PHE A O 1
ATOM 669 N N . TRP A 1 87 ? -0.532 5.589 -2.709 1.00 91.00 87 TRP A N 1
ATOM 670 C CA . TRP A 1 87 ? -1.233 5.194 -3.932 1.00 91.00 87 TRP A CA 1
ATOM 671 C C . TRP A 1 87 ? -1.173 6.280 -5.003 1.00 91.00 87 TRP A C 1
ATOM 673 O O . TRP A 1 87 ? -0.880 5.980 -6.158 1.00 91.00 87 TRP A O 1
ATOM 683 N N . PHE A 1 88 ? -1.397 7.540 -4.629 1.00 92.06 88 PHE A N 1
ATOM 684 C CA . PHE A 1 88 ? -1.358 8.657 -5.567 1.00 92.06 88 PHE A CA 1
ATOM 685 C C . PHE A 1 88 ? 0.025 8.820 -6.211 1.00 92.06 88 PHE A C 1
ATOM 687 O O . PHE A 1 88 ? 0.141 8.869 -7.435 1.00 92.06 88 PHE A O 1
ATOM 694 N N . ALA A 1 89 ? 1.086 8.821 -5.401 1.00 90.56 89 ALA A N 1
ATOM 695 C CA . ALA A 1 89 ? 2.458 8.880 -5.892 1.00 90.56 89 ALA A CA 1
ATOM 696 C C . ALA A 1 89 ? 2.820 7.665 -6.765 1.00 90.56 89 ALA A C 1
ATOM 698 O O . ALA A 1 89 ? 3.523 7.815 -7.763 1.00 90.56 89 ALA A O 1
ATOM 699 N N . GLY A 1 90 ? 2.306 6.477 -6.435 1.00 89.06 90 GLY A N 1
ATOM 700 C CA . GLY A 1 90 ? 2.588 5.248 -7.175 1.00 89.06 90 GLY A CA 1
ATOM 701 C C . GLY A 1 90 ? 2.032 5.276 -8.588 1.00 89.06 90 GLY A C 1
ATOM 702 O O . GLY A 1 90 ? 2.747 4.964 -9.539 1.00 89.06 90 GLY A O 1
ATOM 703 N N . TRP A 1 91 ? 0.796 5.745 -8.752 1.00 89.75 91 TRP A N 1
ATOM 704 C CA . TRP A 1 91 ? 0.202 5.906 -10.078 1.00 89.75 91 TRP A CA 1
ATOM 705 C C . TRP A 1 91 ? 0.894 6.993 -10.905 1.00 89.75 91 TRP A C 1
ATOM 707 O O . TRP A 1 91 ? 1.095 6.801 -12.103 1.00 89.75 91 TRP A O 1
ATOM 717 N N . ILE A 1 92 ? 1.340 8.087 -10.278 1.00 91.00 92 ILE A N 1
ATOM 718 C CA . ILE A 1 92 ? 2.146 9.115 -10.957 1.00 91.00 92 ILE A CA 1
ATOM 719 C C . ILE A 1 92 ? 3.483 8.533 -11.434 1.00 91.00 92 ILE A C 1
ATOM 721 O O . ILE 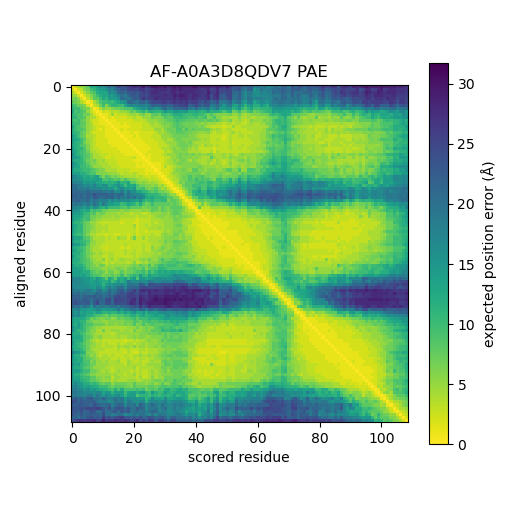A 1 92 ? 3.880 8.769 -12.574 1.00 91.00 92 ILE A O 1
ATOM 725 N N . ALA A 1 93 ? 4.162 7.740 -10.602 1.00 88.19 93 ALA A N 1
ATOM 726 C CA . ALA A 1 93 ? 5.435 7.115 -10.959 1.00 88.19 93 ALA A CA 1
ATOM 727 C C . ALA A 1 93 ? 5.303 6.144 -12.146 1.00 88.19 93 ALA A C 1
ATOM 729 O O . ALA A 1 93 ? 6.199 6.061 -12.988 1.00 88.19 93 ALA A O 1
ATOM 730 N N . VAL A 1 94 ? 4.185 5.420 -12.235 1.00 85.44 94 VAL A N 1
ATOM 731 C CA . VAL A 1 94 ? 3.884 4.522 -13.362 1.00 85.44 94 VAL A CA 1
ATOM 732 C C . VAL A 1 94 ? 3.533 5.318 -14.616 1.00 85.44 94 VAL A C 1
ATOM 734 O O . VAL A 1 94 ? 4.034 5.005 -15.692 1.00 85.44 94 VAL A O 1
ATOM 737 N N . ALA A 1 95 ? 2.727 6.375 -14.494 1.00 85.38 95 ALA A N 1
ATOM 738 C CA . ALA A 1 95 ? 2.402 7.250 -15.618 1.00 85.38 95 ALA A CA 1
ATOM 739 C C . ALA A 1 95 ? 3.659 7.913 -16.206 1.00 85.38 95 ALA A C 1
ATOM 741 O O . ALA A 1 95 ? 3.817 7.963 -17.425 1.00 85.38 95 ALA A O 1
ATOM 742 N N . ALA A 1 96 ? 4.587 8.354 -15.350 1.00 85.56 96 ALA A N 1
ATOM 743 C CA . ALA A 1 96 ? 5.875 8.894 -15.773 1.00 85.56 96 ALA A CA 1
ATOM 744 C C . ALA A 1 96 ? 6.729 7.844 -16.504 1.00 85.56 96 ALA A C 1
ATOM 746 O O . ALA A 1 96 ? 7.286 8.141 -17.560 1.00 85.56 96 ALA A O 1
ATOM 747 N N . LEU A 1 97 ? 6.786 6.609 -15.986 1.00 81.69 97 LEU A N 1
ATOM 748 C CA . LEU A 1 97 ? 7.484 5.493 -16.632 1.00 81.69 97 LEU A CA 1
ATOM 749 C C . LEU A 1 97 ? 6.920 5.224 -18.035 1.00 81.69 97 LEU A C 1
ATOM 751 O O . LEU A 1 97 ? 7.667 5.174 -19.007 1.00 81.69 97 LEU A O 1
ATOM 755 N N . LEU A 1 98 ? 5.596 5.092 -18.149 1.00 78.44 98 LEU A N 1
ATOM 756 C CA . LEU A 1 98 ? 4.920 4.822 -19.419 1.00 78.44 98 LEU A CA 1
ATOM 757 C C . LEU A 1 98 ? 5.081 5.970 -20.417 1.00 78.44 98 LEU A C 1
ATOM 759 O O . LEU A 1 98 ? 5.299 5.713 -21.599 1.00 78.44 98 LEU A O 1
ATOM 763 N N . GLY A 1 99 ? 5.038 7.223 -19.960 1.00 76.50 99 GLY A N 1
ATOM 764 C CA . GLY A 1 99 ? 5.293 8.375 -20.819 1.00 76.50 99 GLY A CA 1
ATOM 765 C C . GLY A 1 99 ? 6.671 8.306 -21.482 1.00 76.50 99 GLY A C 1
ATOM 766 O O . GLY A 1 99 ? 6.787 8.486 -22.693 1.00 76.50 99 GLY A O 1
ATOM 767 N N . VAL A 1 100 ? 7.712 7.957 -20.725 1.00 74.88 100 VAL A N 1
ATOM 768 C CA . VAL A 1 100 ? 9.076 7.844 -21.267 1.00 74.88 100 VAL A CA 1
ATOM 769 C C . VAL A 1 100 ? 9.185 6.782 -22.369 1.00 74.88 100 VAL A C 1
ATOM 771 O O . VAL A 1 100 ? 9.923 6.998 -23.324 1.00 74.88 100 VAL A O 1
ATOM 774 N N . TYR A 1 101 ? 8.455 5.665 -22.288 1.00 70.31 101 TYR A N 1
ATOM 775 C CA . TYR A 1 101 ? 8.539 4.598 -23.299 1.00 70.31 101 TYR A CA 1
ATOM 776 C C . TYR A 1 101 ? 7.571 4.770 -24.484 1.00 70.31 101 TYR A C 1
ATOM 778 O O . TYR A 1 101 ? 7.895 4.376 -25.607 1.00 70.31 101 TYR A O 1
ATOM 786 N N . ILE A 1 102 ? 6.393 5.362 -24.267 1.00 69.81 102 ILE A N 1
ATOM 787 C CA . ILE A 1 102 ? 5.339 5.477 -25.290 1.00 69.81 102 ILE A CA 1
ATOM 788 C C . ILE A 1 102 ? 5.538 6.711 -26.182 1.00 69.81 102 ILE A C 1
ATOM 790 O O . ILE A 1 102 ? 5.343 6.630 -27.391 1.00 69.81 102 ILE A O 1
ATOM 794 N N . PHE A 1 103 ? 5.948 7.860 -25.636 1.00 64.44 103 PHE A N 1
ATOM 795 C CA . PHE A 1 103 ? 6.040 9.086 -26.442 1.00 64.44 103 PHE A CA 1
ATOM 796 C C . PHE A 1 103 ? 7.155 9.056 -27.505 1.00 64.44 103 PHE A C 1
ATOM 798 O O . PHE A 1 103 ? 6.886 9.457 -28.636 1.00 64.44 103 PHE A O 1
ATOM 805 N N . PRO A 1 104 ? 8.374 8.550 -27.233 1.00 62.41 104 PRO A N 1
ATOM 806 C CA . PRO A 1 104 ? 9.421 8.488 -28.254 1.00 62.41 104 PRO A CA 1
ATOM 807 C C . PRO A 1 104 ? 9.137 7.469 -29.365 1.00 62.41 104 PRO A C 1
ATOM 809 O O . PRO A 1 104 ? 9.551 7.678 -30.500 1.00 62.41 104 PRO A O 1
ATOM 812 N N . SER A 1 105 ? 8.422 6.379 -29.069 1.00 60.81 105 SER A N 1
ATOM 813 C CA . SER A 1 105 ? 8.130 5.319 -30.046 1.00 60.81 105 SER A CA 1
ATOM 814 C C . SER A 1 105 ? 7.033 5.691 -31.052 1.00 60.81 105 SER A C 1
ATOM 816 O O . SER A 1 105 ? 7.031 5.152 -32.152 1.00 60.81 105 SER A O 1
ATOM 818 N N . LEU A 1 106 ? 6.155 6.644 -30.718 1.00 60.69 106 LEU A N 1
ATOM 819 C CA . LEU A 1 106 ? 5.117 7.179 -31.615 1.00 60.69 106 LEU A CA 1
ATOM 820 C C . LEU A 1 106 ? 5.593 8.349 -32.491 1.00 60.69 106 LEU A C 1
ATOM 822 O O . LEU A 1 106 ? 4.946 8.681 -33.477 1.00 60.69 106 LEU A O 1
ATOM 826 N N . VAL A 1 107 ? 6.693 9.008 -32.117 1.00 60.94 107 VAL A N 1
ATOM 827 C CA . VAL A 1 107 ? 7.278 10.132 -32.876 1.00 60.94 107 VAL A CA 1
ATOM 828 C C . VAL A 1 107 ? 8.299 9.645 -33.914 1.00 60.94 107 VAL A C 1
ATOM 830 O O . VAL A 1 107 ? 8.622 10.367 -34.853 1.00 60.94 107 VAL A O 1
ATOM 833 N N . LEU A 1 108 ? 8.807 8.421 -33.752 1.00 59.84 108 LEU A N 1
ATOM 834 C CA . LEU A 1 108 ? 9.812 7.806 -34.625 1.00 59.84 108 LEU A CA 1
ATOM 835 C C . LEU A 1 108 ? 9.224 6.789 -35.629 1.00 59.84 108 LEU A C 1
ATOM 837 O O . LEU A 1 108 ? 9.996 6.103 -36.299 1.00 59.84 108 LEU A O 1
ATOM 841 N N . SER A 1 109 ? 7.892 6.692 -35.733 1.00 54.97 109 SER A N 1
ATOM 842 C CA . SER A 1 109 ? 7.146 5.906 -36.736 1.00 54.97 109 SER A CA 1
ATOM 843 C C . SER A 1 109 ? 6.517 6.807 -37.791 1.00 54.97 109 SER A C 1
ATOM 845 O O . SER A 1 109 ? 6.595 6.458 -38.987 1.00 54.97 109 SER A O 1
#